Protein AF-A0A0F9H971-F1 (afdb_monomer_lite)

Foldseek 3Di:
DAAEEEAEALDVVVVVVVCVVVVVVRHHYHYDNHPVRD

Organism: NCBI:txid412755

Sequence (38 aa):
MINKILIVDDEPLIVDFLKESLTRLNKKVFTAQNGWDA

Radius of gyration: 9.86 Å; chains: 1; bounding box: 26×17×22 Å

InterPro domains:
  IPR001789 Signal transduction response regulator, receiver domain [PS50110] (4-38)
  IPR011006 CheY-like superfamily [SSF52172] (4-38)

pLDDT: mean 95.47, std 5.34, range [70.12, 98.19]

Structure (mmCIF, N/CA/C/O backbone):
data_AF-A0A0F9H971-F1
#
_entry.id   AF-A0A0F9H971-F1
#
loop_
_atom_site.group_PDB
_atom_site.id
_atom_site.type_symbol
_atom_site.label_atom_id
_atom_site.la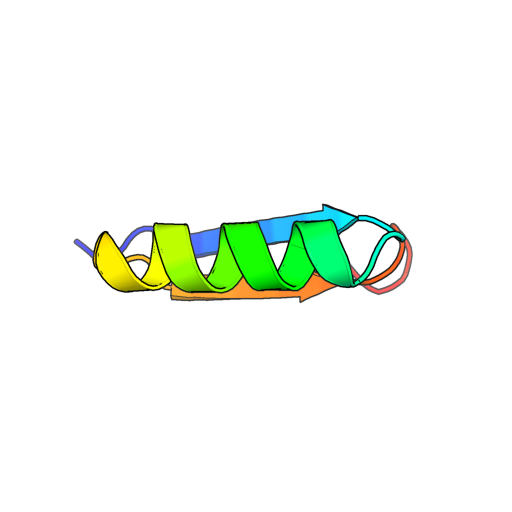bel_alt_id
_atom_site.label_comp_id
_atom_site.label_asym_id
_atom_site.label_entity_id
_atom_site.label_seq_id
_atom_site.pdbx_PDB_ins_code
_atom_site.Cartn_x
_atom_site.Cartn_y
_atom_site.Cartn_z
_atom_site.occupancy
_atom_site.B_iso_or_equiv
_atom_site.auth_seq_id
_atom_site.auth_comp_id
_atom_site.auth_asym_id
_atom_site.auth_atom_id
_atom_site.pdbx_PDB_model_num
ATOM 1 N N . MET A 1 1 ? -18.392 6.598 9.904 1.00 70.12 1 MET A N 1
ATOM 2 C CA . MET A 1 1 ? -18.236 5.620 8.804 1.00 70.12 1 MET A CA 1
ATOM 3 C C . MET A 1 1 ? -16.788 5.683 8.336 1.00 70.12 1 MET A C 1
ATOM 5 O O . MET A 1 1 ? -16.325 6.780 8.058 1.00 70.12 1 MET A O 1
ATOM 9 N N . ILE A 1 2 ? -16.054 4.569 8.325 1.00 79.56 2 ILE A N 1
ATOM 10 C CA . ILE A 1 2 ? -14.660 4.543 7.845 1.00 79.56 2 ILE A CA 1
ATOM 11 C C . ILE A 1 2 ? -14.697 4.413 6.321 1.00 79.56 2 ILE A C 1
ATOM 13 O O . ILE A 1 2 ? -15.189 3.406 5.812 1.00 79.56 2 ILE A O 1
ATOM 17 N N . ASN A 1 3 ? -14.206 5.418 5.589 1.00 93.50 3 ASN A N 1
ATOM 18 C CA . ASN A 1 3 ? -14.071 5.293 4.136 1.00 93.50 3 ASN A CA 1
ATOM 19 C C . ASN A 1 3 ? -12.870 4.397 3.808 1.00 93.50 3 ASN A C 1
ATOM 21 O O . ASN A 1 3 ? -11.831 4.473 4.472 1.00 93.50 3 ASN A O 1
ATOM 25 N N . LYS A 1 4 ? -13.033 3.556 2.786 1.00 97.44 4 LYS A N 1
ATOM 26 C CA . LYS A 1 4 ? -11.968 2.723 2.224 1.00 97.44 4 LYS A CA 1
ATOM 27 C C . LYS A 1 4 ? -11.351 3.451 1.030 1.00 97.44 4 LYS A C 1
ATOM 29 O O . LYS A 1 4 ? -12.101 3.996 0.225 1.00 97.44 4 LYS A O 1
ATOM 34 N N . ILE A 1 5 ? -10.025 3.468 0.941 1.00 97.56 5 ILE A N 1
ATOM 35 C CA . ILE A 1 5 ? -9.264 4.111 -0.140 1.00 97.56 5 ILE A CA 1
ATOM 36 C C . ILE A 1 5 ? -8.226 3.112 -0.654 1.00 97.56 5 ILE A C 1
ATOM 38 O O . ILE A 1 5 ? -7.554 2.480 0.159 1.00 97.56 5 ILE A O 1
ATOM 42 N N . LEU A 1 6 ? -8.105 2.977 -1.975 1.00 97.88 6 LEU A N 1
ATOM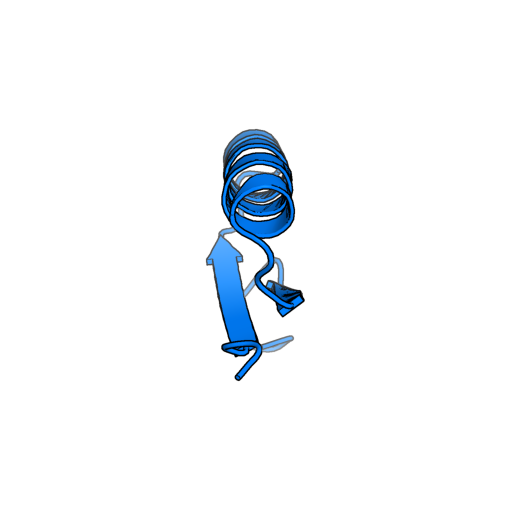 43 C CA . LEU A 1 6 ? -7.022 2.258 -2.646 1.00 97.88 6 LEU A CA 1
ATOM 44 C C . LEU A 1 6 ? -6.088 3.286 -3.290 1.00 97.88 6 LEU A C 1
ATOM 46 O O . LEU A 1 6 ? -6.558 4.179 -3.992 1.00 97.88 6 LEU A O 1
ATOM 50 N N . ILE A 1 7 ? -4.793 3.165 -3.024 1.00 97.56 7 ILE A N 1
ATOM 51 C CA . ILE A 1 7 ? -3.732 3.944 -3.666 1.00 97.56 7 ILE A CA 1
ATOM 52 C C . ILE A 1 7 ? -3.027 3.012 -4.645 1.00 97.56 7 ILE A C 1
ATOM 54 O O . ILE A 1 7 ? -2.606 1.926 -4.246 1.00 97.56 7 ILE A O 1
ATOM 58 N N . VAL A 1 8 ? -2.905 3.436 -5.899 1.00 97.75 8 VAL A N 1
ATOM 59 C CA . VAL A 1 8 ? -2.129 2.733 -6.922 1.00 97.75 8 VAL A CA 1
ATOM 60 C C . VAL A 1 8 ? -1.072 3.697 -7.418 1.00 97.75 8 VAL A C 1
ATOM 62 O O . VAL A 1 8 ? -1.409 4.684 -8.069 1.00 97.75 8 VAL A O 1
ATOM 65 N N . ASP A 1 9 ? 0.173 3.440 -7.046 1.00 97.31 9 ASP A N 1
ATOM 66 C CA . ASP A 1 9 ? 1.316 4.277 -7.396 1.00 97.31 9 ASP A CA 1
ATOM 67 C C . ASP A 1 9 ? 2.579 3.408 -7.338 1.00 97.31 9 ASP A C 1
ATOM 69 O O . ASP A 1 9 ? 2.711 2.562 -6.444 1.00 97.31 9 ASP A O 1
ATOM 73 N N . ASP A 1 10 ? 3.464 3.559 -8.317 1.00 96.94 10 ASP A N 1
ATOM 74 C CA . ASP A 1 10 ? 4.711 2.805 -8.424 1.00 96.94 10 ASP A CA 1
ATOM 75 C C . ASP A 1 10 ? 5.847 3.422 -7.596 1.00 96.94 10 ASP A C 1
ATOM 77 O O . ASP A 1 10 ? 6.843 2.744 -7.336 1.00 96.94 10 ASP A O 1
ATOM 81 N N . GLU A 1 11 ? 5.682 4.656 -7.106 1.00 98.00 11 GLU A N 1
ATOM 82 C CA . GLU A 1 11 ? 6.658 5.362 -6.279 1.00 98.00 11 GLU A CA 1
ATOM 83 C C . GLU A 1 11 ? 6.424 5.095 -4.770 1.00 98.00 11 GLU A C 1
ATOM 85 O O . GLU A 1 11 ? 5.482 5.631 -4.167 1.00 98.00 11 GLU A O 1
ATOM 90 N N . PRO A 1 12 ? 7.291 4.318 -4.080 1.00 95.69 12 PRO A N 1
ATOM 91 C CA . PRO A 1 12 ? 7.041 3.884 -2.698 1.00 95.69 12 PRO A CA 1
ATOM 92 C C . PRO A 1 12 ? 6.914 5.039 -1.700 1.00 95.69 12 PRO A C 1
ATOM 94 O O . PRO A 1 12 ? 6.091 4.989 -0.786 1.00 95.69 12 PRO A O 1
ATOM 97 N N . LEU A 1 13 ? 7.689 6.111 -1.900 1.00 97.75 13 LEU A N 1
ATOM 98 C CA . LEU A 1 13 ? 7.653 7.292 -1.036 1.00 97.75 13 LEU A CA 1
ATOM 99 C C . LEU A 1 13 ? 6.289 7.993 -1.073 1.00 97.75 13 LEU A C 1
ATOM 101 O O . LEU A 1 13 ? 5.820 8.481 -0.042 1.00 97.75 13 LEU A O 1
ATOM 105 N N . ILE A 1 14 ? 5.639 8.028 -2.240 1.00 96.94 14 ILE A N 1
ATOM 106 C CA . ILE A 1 14 ? 4.309 8.626 -2.401 1.00 96.94 14 ILE A CA 1
ATOM 107 C C . ILE A 1 14 ? 3.264 7.746 -1.714 1.00 96.94 14 ILE A C 1
ATOM 109 O O . ILE A 1 14 ? 2.433 8.254 -0.952 1.00 96.94 14 ILE A O 1
ATOM 113 N N . VAL A 1 15 ? 3.339 6.427 -1.922 1.00 97.75 15 VAL A N 1
ATOM 114 C CA . VAL A 1 15 ? 2.446 5.450 -1.285 1.00 97.75 15 VAL A CA 1
ATOM 115 C C . VAL A 1 15 ? 2.497 5.567 0.237 1.00 97.75 15 VAL A C 1
ATOM 117 O O . VAL A 1 15 ? 1.446 5.683 0.876 1.00 97.75 15 VAL A O 1
ATOM 120 N N . ASP A 1 16 ? 3.695 5.581 0.822 1.00 97.75 16 ASP A N 1
ATOM 121 C CA . ASP A 1 16 ? 3.876 5.653 2.273 1.00 97.75 16 ASP A CA 1
ATOM 122 C C . ASP A 1 16 ? 3.368 6.984 2.840 1.00 97.75 16 ASP A C 1
ATOM 124 O O . ASP A 1 16 ? 2.577 6.997 3.792 1.00 97.75 16 ASP A O 1
ATOM 128 N N . PHE A 1 17 ? 3.716 8.106 2.199 1.00 98.19 17 PHE A N 1
ATOM 129 C CA . PHE A 1 17 ? 3.242 9.433 2.599 1.00 98.19 17 PHE A CA 1
ATOM 130 C C . PHE A 1 17 ? 1.707 9.532 2.610 1.00 98.19 17 PHE A C 1
ATOM 132 O O . PHE A 1 17 ? 1.103 10.035 3.572 1.00 98.19 17 PHE A O 1
ATOM 139 N N . LEU A 1 18 ? 1.053 9.045 1.552 1.00 97.81 18 LEU A N 1
ATOM 140 C CA . LEU A 1 18 ? -0.404 9.071 1.426 1.00 97.81 18 LEU A CA 1
ATOM 141 C C . LEU A 1 18 ? -1.073 8.106 2.407 1.00 97.81 18 LEU A C 1
ATOM 143 O O . LEU A 1 18 ? -2.070 8.468 3.042 1.00 97.81 18 LEU A O 1
ATOM 147 N N . LYS A 1 19 ? -0.519 6.903 2.579 1.00 97.75 19 LYS A N 1
ATOM 148 C CA . LYS A 1 19 ? -1.030 5.900 3.518 1.00 97.75 19 LYS A CA 1
ATOM 149 C C . LYS A 1 19 ? -1.022 6.419 4.946 1.00 97.75 19 LYS A C 1
ATOM 151 O O . LYS A 1 19 ? -2.046 6.316 5.626 1.00 97.75 19 LYS A O 1
ATOM 156 N N . GLU A 1 20 ? 0.076 7.019 5.394 1.00 97.81 20 GLU A N 1
ATOM 157 C CA . GLU A 1 20 ? 0.145 7.628 6.721 1.00 97.81 20 GLU A CA 1
ATOM 158 C C . GLU A 1 20 ? -0.858 8.772 6.878 1.00 97.81 20 GLU A C 1
ATOM 160 O O . GLU A 1 20 ? -1.601 8.832 7.863 1.00 97.81 20 GLU A O 1
ATOM 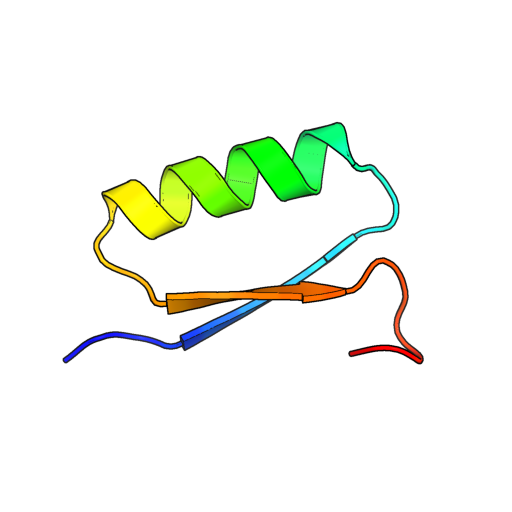165 N N . SER A 1 21 ? -0.912 9.671 5.895 1.00 98.06 21 SER A N 1
ATOM 166 C CA . SER A 1 21 ? -1.767 10.857 5.947 1.00 98.06 21 SER A CA 1
ATOM 167 C C . SER A 1 21 ? -3.251 10.497 5.997 1.00 98.06 21 SER A C 1
ATOM 169 O O . SER A 1 21 ? -3.995 11.044 6.810 1.00 98.06 21 SER A O 1
ATOM 171 N N . LEU A 1 22 ? -3.685 9.523 5.200 1.00 97.31 22 LEU A N 1
ATOM 172 C CA . LEU A 1 22 ? -5.071 9.055 5.182 1.00 97.31 22 LEU A CA 1
ATOM 173 C C . LEU A 1 22 ? -5.417 8.193 6.402 1.00 97.31 22 LEU A C 1
ATOM 175 O O . LEU A 1 22 ? -6.538 8.274 6.909 1.00 97.31 22 LEU A O 1
ATOM 179 N N . THR A 1 23 ? -4.460 7.427 6.931 1.00 95.88 23 THR A N 1
ATOM 180 C CA . THR A 1 23 ? -4.646 6.690 8.191 1.00 95.88 23 THR A CA 1
ATOM 181 C C . THR A 1 23 ? -4.866 7.657 9.359 1.00 95.88 23 THR A C 1
ATOM 183 O O . THR A 1 23 ? -5.793 7.456 10.145 1.00 95.88 23 THR A O 1
ATOM 186 N N . ARG A 1 24 ? -4.110 8.767 9.428 1.00 97.06 24 ARG A N 1
ATOM 187 C CA . ARG A 1 24 ? -4.328 9.849 10.414 1.00 97.06 24 ARG A CA 1
ATOM 188 C C . ARG A 1 24 ? -5.720 10.487 10.304 1.00 97.06 24 ARG A C 1
ATOM 190 O O . ARG A 1 24 ? -6.262 10.947 11.303 1.00 97.06 24 ARG A O 1
ATOM 197 N N . LEU A 1 25 ? -6.333 10.453 9.120 1.00 96.25 25 LEU A N 1
ATOM 198 C CA . LEU A 1 25 ? -7.709 10.904 8.866 1.00 96.25 25 LEU A CA 1
ATOM 199 C C . LEU A 1 25 ? -8.769 9.807 9.094 1.00 96.25 25 LEU A C 1
ATOM 201 O O . LEU A 1 25 ? -9.904 9.921 8.616 1.00 96.25 25 LEU A O 1
ATOM 205 N N . ASN A 1 26 ? -8.409 8.745 9.822 1.00 95.75 26 ASN A N 1
ATOM 206 C CA . ASN A 1 26 ? -9.274 7.621 10.183 1.00 95.75 26 ASN A CA 1
ATOM 207 C C . ASN A 1 26 ? -9.888 6.912 8.957 1.00 95.75 26 ASN A C 1
ATOM 209 O O . ASN A 1 26 ? -11.060 6.514 8.955 1.00 95.75 26 ASN A O 1
ATOM 213 N N . LYS A 1 27 ? -9.107 6.802 7.873 1.00 97.25 27 LYS A N 1
ATOM 214 C CA . LYS A 1 27 ? -9.460 6.054 6.658 1.00 97.25 27 LYS A CA 1
ATOM 215 C C . LYS A 1 27 ? -8.808 4.675 6.677 1.00 97.25 27 LYS A C 1
ATOM 217 O O . LYS A 1 27 ? -7.709 4.507 7.198 1.00 97.25 27 LYS A O 1
ATOM 222 N N . LYS A 1 28 ? -9.465 3.687 6.064 1.00 97.38 28 LYS A N 1
ATOM 223 C CA . LYS A 1 28 ? -8.864 2.369 5.818 1.00 97.38 28 LYS A CA 1
ATOM 224 C C . LYS A 1 28 ? -8.184 2.392 4.453 1.00 97.38 28 LYS A C 1
ATOM 226 O O . LYS A 1 28 ? -8.876 2.495 3.441 1.00 97.38 28 LYS A O 1
ATOM 231 N N . VAL A 1 29 ? -6.859 2.303 4.439 1.00 97.75 29 VAL A N 1
ATOM 232 C CA . VAL A 1 29 ? -6.050 2.433 3.221 1.00 97.75 29 VAL A CA 1
ATOM 233 C C . VAL A 1 29 ? -5.558 1.068 2.745 1.00 97.75 29 VAL A C 1
ATOM 235 O O . VAL A 1 29 ? -5.077 0.265 3.544 1.00 97.75 29 VAL A O 1
ATOM 238 N N . PHE A 1 30 ? -5.667 0.835 1.444 1.00 97.56 30 PHE A N 1
ATOM 239 C CA . PHE A 1 30 ? -5.067 -0.268 0.700 1.00 97.56 30 PHE A CA 1
ATOM 240 C C . PHE A 1 30 ? -4.092 0.312 -0.324 1.00 97.56 30 PHE A C 1
ATOM 242 O O . PHE A 1 30 ? -4.257 1.453 -0.757 1.00 97.56 30 PHE A O 1
ATOM 249 N N . THR A 1 31 ? -3.080 -0.459 -0.699 1.00 97.56 31 THR A N 1
ATOM 250 C CA . THR A 1 31 ? -2.016 -0.016 -1.604 1.00 97.56 31 THR A CA 1
ATOM 251 C C . THR A 1 31 ? -1.720 -1.110 -2.618 1.00 97.56 31 THR A C 1
ATOM 253 O O . THR A 1 31 ? -1.636 -2.273 -2.225 1.00 97.56 31 THR A O 1
AT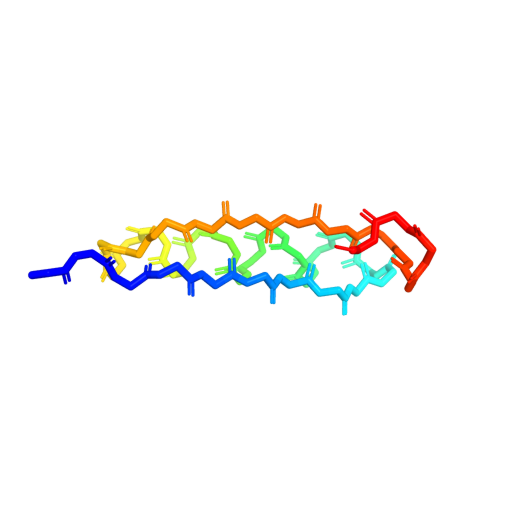OM 256 N N . ALA A 1 32 ? -1.505 -0.730 -3.870 1.00 97.44 32 ALA A N 1
ATOM 257 C CA . ALA A 1 32 ? -0.963 -1.575 -4.927 1.00 97.44 32 ALA A CA 1
ATOM 258 C C . ALA A 1 32 ? 0.169 -0.816 -5.634 1.00 97.44 32 ALA A C 1
ATOM 260 O O . ALA A 1 32 ? 0.108 0.407 -5.749 1.00 97.44 32 ALA A O 1
ATOM 261 N N . GLN A 1 33 ? 1.198 -1.530 -6.094 1.00 95.50 33 GLN A N 1
ATOM 262 C CA . GLN A 1 33 ? 2.343 -0.916 -6.790 1.00 95.50 33 GLN A CA 1
ATOM 26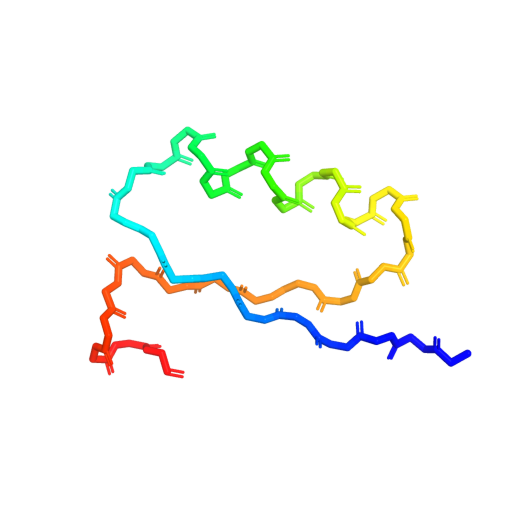3 C C . GLN A 1 33 ? 2.117 -0.753 -8.296 1.00 95.50 33 GLN A C 1
ATOM 265 O O . GLN A 1 33 ? 2.925 -0.158 -8.997 1.00 95.50 33 GLN A O 1
ATOM 270 N N . ASN A 1 34 ? 1.046 -1.339 -8.822 1.00 94.94 34 ASN A N 1
ATOM 271 C CA . ASN A 1 34 ? 0.693 -1.297 -10.231 1.00 94.94 34 ASN A CA 1
ATOM 272 C C . ASN A 1 34 ? -0.805 -1.601 -10.388 1.00 94.94 34 ASN A C 1
ATOM 274 O O . ASN A 1 34 ? -1.466 -2.035 -9.445 1.00 94.94 34 ASN A O 1
ATOM 278 N N . GLY A 1 35 ? -1.339 -1.385 -11.592 1.00 94.62 35 GLY A N 1
ATOM 279 C CA . GLY A 1 35 ? -2.756 -1.617 -11.887 1.00 94.62 35 GLY A CA 1
ATOM 280 C C . GLY A 1 35 ? -3.184 -3.086 -11.981 1.00 94.62 35 GLY A C 1
ATOM 281 O O . GLY A 1 35 ? -4.377 -3.338 -12.082 1.00 94.62 35 GLY A O 1
ATOM 282 N N . TRP A 1 36 ? -2.254 -4.045 -11.976 1.00 95.62 36 TRP A N 1
ATOM 283 C CA . TRP A 1 36 ? -2.573 -5.479 -11.999 1.00 95.62 36 TRP A CA 1
ATOM 284 C C . TRP A 1 36 ? -2.836 -6.030 -10.597 1.00 95.62 36 TRP A C 1
ATOM 286 O O . TRP A 1 36 ? -3.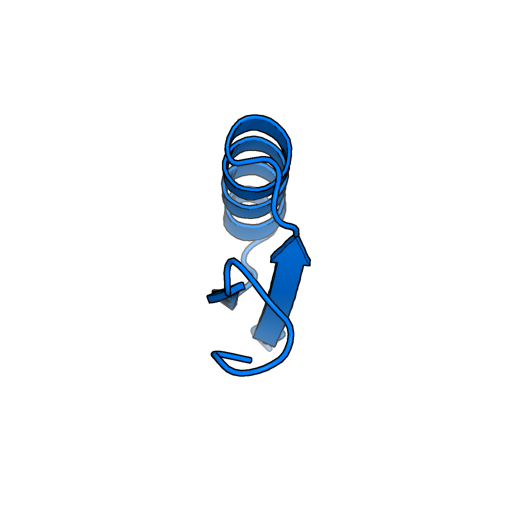672 -6.915 -10.437 1.00 95.62 36 TRP A O 1
ATOM 296 N N . ASP A 1 37 ? -2.140 -5.486 -9.599 1.00 93.50 37 ASP A N 1
ATOM 297 C CA . ASP A 1 37 ? -2.273 -5.857 -8.187 1.00 93.50 37 ASP A CA 1
ATOM 298 C C . ASP A 1 37 ? -3.399 -5.089 -7.459 1.00 93.50 37 ASP A C 1
ATOM 300 O O . ASP A 1 37 ? -3.638 -5.321 -6.271 1.00 93.50 37 ASP A O 1
ATOM 304 N N . ALA A 1 38 ? -4.045 -4.144 -8.152 1.00 87.50 38 ALA A N 1
ATOM 305 C CA . ALA A 1 38 ? -5.111 -3.269 -7.657 1.00 87.50 38 ALA A CA 1
ATOM 306 C C . ALA A 1 38 ? -6.499 -3.927 -7.742 1.00 87.50 38 ALA A C 1
ATOM 308 O O . ALA A 1 38 ? -7.248 -3.833 -6.738 1.00 87.50 38 ALA A O 1
#

Secondary structure (DSSP, 8-state):
-PPEEEEE-S-HHHHHHHHHHHHHTT-EEEEESSSS--